Protein AF-A0A9P0YJF2-F1 (afdb_monomer_lite)

Secondary structure (DSSP, 8-state):
-HHHHHHHHHHHHHHHHHHTT-SHHHHHHHHHHHHHHHHHHHTTSHHHHHHHHHHHHHHHHHTTPPPPPTTSBP--TTS-GGG--S-BHHHHHSPP-TTS---------SSS---

Foldseek 3Di:
DVLVVVVVVVLVVVLVVLVVPDDVSVVVSVVSVVVSVVLVLCCLDPVNVVVSVVVVVVVCVVVVNDDDDQQAQDADPPDDPVPGDRHGNVRVPRRHNPPDDDDDPDPPPPPPDDD

Organism: Cuscuta europaea (NCBI:txid41803)

Structure (mmCIF, N/CA/C/O backbone):
data_AF-A0A9P0YJF2-F1
#
_entry.id   AF-A0A9P0YJF2-F1
#
loop_
_atom_site.group_PDB
_atom_site.id
_atom_site.type_symbol
_atom_site.label_atom_id
_atom_site.label_alt_id
_atom_site.label_comp_id
_atom_site.label_asym_id
_atom_site.label_entity_id
_atom_site.label_seq_id
_atom_site.pdbx_PDB_ins_code
_atom_site.Cartn_x
_atom_site.Cartn_y
_atom_site.Cartn_z
_atom_site.occupancy
_atom_site.B_iso_or_equiv
_atom_site.auth_seq_id
_atom_site.auth_comp_id
_atom_site.auth_asym_id
_atom_site.auth_atom_id
_atom_site.pdbx_PDB_model_num
ATOM 1 N N . MET A 1 1 ? -3.415 0.704 -8.560 1.00 56.28 1 MET A N 1
ATOM 2 C CA . MET A 1 1 ? -4.397 1.620 -7.929 1.00 56.28 1 MET A CA 1
ATOM 3 C C . MET A 1 1 ? -5.689 0.920 -7.515 1.00 56.28 1 MET A C 1
ATOM 5 O O . MET A 1 1 ? -6.153 1.205 -6.423 1.00 56.28 1 MET A O 1
ATOM 9 N N . LEU A 1 2 ? -6.232 -0.021 -8.303 1.00 70.44 2 LEU A N 1
ATOM 10 C CA . LEU A 1 2 ? -7.472 -0.742 -7.964 1.00 70.44 2 LEU A CA 1
ATOM 11 C C . LEU A 1 2 ? -7.412 -1.496 -6.618 1.00 70.44 2 LEU A C 1
ATOM 13 O O . LEU A 1 2 ? -8.317 -1.353 -5.809 1.00 70.44 2 LEU A O 1
ATOM 17 N N . HIS A 1 3 ? -6.321 -2.215 -6.329 1.00 65.69 3 HIS A N 1
ATOM 18 C CA . HIS A 1 3 ? -6.159 -2.949 -5.060 1.00 65.69 3 HIS A CA 1
ATOM 19 C C . HIS A 1 3 ? -6.174 -2.047 -3.822 1.00 65.69 3 HIS A C 1
ATOM 21 O O . HIS A 1 3 ? -6.838 -2.352 -2.838 1.00 65.69 3 HIS A O 1
ATOM 27 N N . LEU A 1 4 ? -5.515 -0.887 -3.890 1.00 71.94 4 LEU A N 1
ATOM 28 C CA . LEU A 1 4 ? -5.560 0.092 -2.805 1.00 71.94 4 LEU A CA 1
ATOM 29 C C . LEU A 1 4 ? -6.994 0.598 -2.584 1.00 71.94 4 LEU A C 1
ATOM 31 O O . LEU A 1 4 ? -7.424 0.734 -1.445 1.00 71.94 4 LEU A O 1
ATOM 35 N N . MET A 1 5 ? -7.744 0.837 -3.665 1.00 77.94 5 MET A N 1
ATOM 36 C CA . MET A 1 5 ? -9.146 1.253 -3.578 1.00 77.94 5 MET A CA 1
ATOM 37 C C . MET A 1 5 ? -10.037 0.158 -2.989 1.00 77.94 5 MET A C 1
ATOM 39 O O . MET A 1 5 ? -10.892 0.482 -2.176 1.00 77.94 5 MET A O 1
ATOM 43 N N . ILE A 1 6 ? -9.814 -1.116 -3.331 1.00 77.94 6 ILE A N 1
ATOM 44 C CA . ILE A 1 6 ? -10.534 -2.253 -2.733 1.00 77.94 6 ILE A CA 1
ATOM 45 C C . ILE A 1 6 ? -10.265 -2.323 -1.225 1.00 77.94 6 ILE A C 1
ATOM 47 O O . ILE A 1 6 ? -11.208 -2.413 -0.441 1.00 77.94 6 ILE A O 1
ATOM 51 N N . ASN A 1 7 ? -9.003 -2.197 -0.807 1.00 73.94 7 ASN A N 1
ATOM 52 C CA . ASN A 1 7 ? -8.631 -2.247 0.609 1.00 73.94 7 ASN A CA 1
ATOM 53 C C . ASN A 1 7 ? -9.206 -1.061 1.395 1.00 73.94 7 ASN A C 1
ATOM 55 O O . ASN A 1 7 ? -9.724 -1.235 2.498 1.00 73.94 7 ASN A O 1
ATOM 59 N N . VAL A 1 8 ? -9.175 0.144 0.819 1.00 78.62 8 VAL A N 1
ATOM 60 C CA . VAL A 1 8 ? -9.821 1.326 1.410 1.00 78.62 8 VAL A CA 1
ATOM 61 C C . VAL A 1 8 ? -11.338 1.135 1.490 1.00 78.62 8 VAL A C 1
ATOM 63 O O . VAL A 1 8 ? -11.925 1.445 2.524 1.00 78.62 8 VAL A O 1
ATOM 66 N N . LEU A 1 9 ? -11.965 0.587 0.445 1.00 81.31 9 LEU A N 1
ATOM 67 C CA . LEU A 1 9 ? -13.411 0.380 0.393 1.00 81.31 9 LEU A CA 1
ATOM 68 C C . LEU A 1 9 ? -13.878 -0.628 1.451 1.00 81.31 9 LEU A C 1
ATOM 70 O O . LEU A 1 9 ? -14.847 -0.354 2.161 1.00 81.31 9 LEU A O 1
ATOM 74 N N . ALA A 1 10 ? -13.156 -1.740 1.611 1.00 84.06 10 ALA A N 1
ATOM 75 C CA . ALA A 1 10 ? -13.413 -2.732 2.656 1.00 84.06 10 ALA A CA 1
ATOM 76 C C . ALA A 1 10 ? -13.370 -2.091 4.052 1.00 84.06 10 ALA A C 1
ATOM 78 O O . ALA A 1 10 ? -14.305 -2.219 4.837 1.00 84.06 10 ALA A O 1
ATOM 79 N N . ILE A 1 11 ? -12.339 -1.286 4.317 1.00 79.19 11 ILE A N 1
ATOM 80 C CA . ILE A 1 11 ? -12.199 -0.572 5.585 1.00 79.19 11 ILE A CA 1
ATOM 81 C C . ILE A 1 11 ? -13.351 0.426 5.822 1.00 79.19 11 ILE A C 1
ATOM 83 O O . ILE A 1 11 ? -13.872 0.534 6.935 1.00 79.19 11 ILE A O 1
ATOM 87 N N . THR A 1 12 ? -13.762 1.173 4.793 1.00 82.06 12 THR A N 1
ATOM 88 C CA . THR A 1 12 ? -14.885 2.117 4.913 1.00 82.06 12 THR A CA 1
ATOM 89 C C . THR A 1 12 ? -16.229 1.421 5.104 1.00 82.06 12 THR A C 1
ATOM 91 O O . THR A 1 12 ? -17.097 1.964 5.788 1.00 82.06 12 THR A O 1
ATOM 94 N N . HIS A 1 13 ? -16.402 0.224 4.538 1.00 85.00 13 HIS A N 1
ATOM 95 C CA . HIS A 1 13 ? -17.604 -0.581 4.722 1.00 85.00 13 HIS A CA 1
ATOM 96 C C . HIS A 1 13 ? -17.757 -1.021 6.182 1.00 85.00 13 HIS A C 1
ATOM 98 O O . HIS A 1 13 ? -18.813 -0.795 6.778 1.00 85.00 13 HIS A O 1
ATOM 104 N N . ASP A 1 14 ? -16.682 -1.542 6.779 1.00 82.50 14 ASP A N 1
ATOM 105 C CA . ASP A 1 14 ? -16.653 -1.939 8.191 1.00 82.50 14 ASP A CA 1
ATOM 106 C C . ASP A 1 14 ? -16.972 -0.750 9.110 1.00 82.50 14 ASP A C 1
ATOM 108 O O . ASP A 1 14 ? -17.779 -0.849 10.036 1.00 82.50 14 ASP A O 1
ATOM 112 N N . LEU A 1 15 ? -16.388 0.417 8.814 1.00 72.62 15 LEU A N 1
ATOM 113 C CA . LEU A 1 15 ? -16.651 1.648 9.558 1.00 72.62 15 LEU A CA 1
ATOM 114 C C . LEU A 1 15 ? -18.121 2.083 9.450 1.00 72.62 15 LEU A C 1
ATOM 116 O O . LEU A 1 15 ? -18.720 2.498 10.443 1.00 72.62 15 LEU A O 1
ATOM 120 N N . SER A 1 16 ? -18.706 1.988 8.253 1.00 79.62 16 SER A N 1
ATOM 121 C CA . SER A 1 16 ? -20.091 2.386 7.994 1.00 79.62 16 SER A CA 1
ATOM 122 C C . SER A 1 16 ? -21.096 1.501 8.728 1.00 79.62 16 SER A C 1
ATOM 124 O O . SER A 1 16 ? -22.031 2.032 9.327 1.00 79.62 16 SER A O 1
ATOM 126 N N . GLN A 1 17 ? -20.884 0.180 8.747 1.00 79.75 17 GLN A N 1
ATOM 127 C CA . GLN A 1 17 ? -21.739 -0.737 9.507 1.00 79.75 17 GLN A CA 1
ATOM 128 C C . GLN A 1 17 ? -21.741 -0.412 11.001 1.00 79.75 17 GLN A C 1
ATOM 130 O O . GLN A 1 17 ? -22.788 -0.457 11.647 1.00 79.75 17 GLN A O 1
ATOM 135 N N . ILE A 1 18 ? -20.574 -0.074 11.550 1.00 73.38 18 ILE A N 1
ATOM 136 C CA . ILE A 1 18 ? -20.430 0.153 12.988 1.00 73.38 18 ILE A CA 1
ATOM 137 C C . ILE A 1 18 ? -21.044 1.502 13.380 1.00 73.38 18 ILE A C 1
ATOM 139 O O . ILE A 1 18 ? -21.752 1.590 14.376 1.00 73.38 18 ILE A O 1
ATOM 143 N N . LEU A 1 19 ? -20.901 2.532 12.544 1.00 68.12 19 LEU A N 1
ATOM 144 C CA . LEU A 1 19 ? -21.522 3.842 12.771 1.00 68.12 19 LEU A CA 1
ATOM 145 C C . LEU A 1 19 ? -23.062 3.827 12.770 1.00 68.12 19 LEU A C 1
ATOM 147 O O . LEU A 1 19 ? -23.677 4.728 13.342 1.00 68.12 19 LEU A O 1
ATOM 151 N N . GLN A 1 20 ? -23.700 2.836 12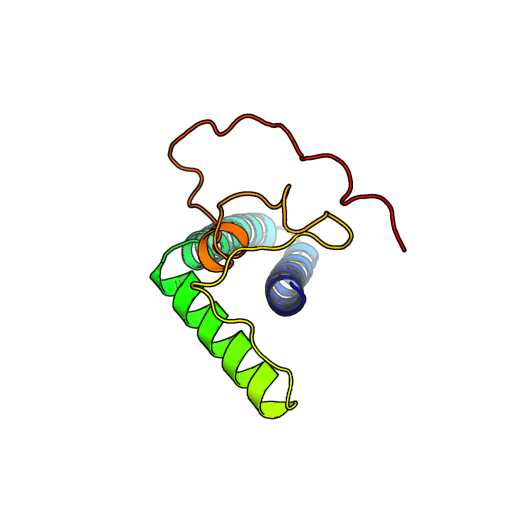.145 1.00 77.38 20 GLN A N 1
ATOM 152 C CA . GLN A 1 20 ? -25.161 2.779 12.038 1.00 77.38 20 GLN A CA 1
ATOM 153 C C . GLN A 1 20 ? -25.886 2.335 13.329 1.00 77.38 20 GLN A C 1
ATOM 155 O O . GLN A 1 20 ? -27.101 2.512 13.399 1.00 77.38 20 GLN A O 1
ATOM 160 N N . ARG A 1 21 ? -25.205 1.799 14.360 1.00 74.62 21 ARG A N 1
ATOM 161 C CA . ARG A 1 21 ? -25.862 1.116 15.506 1.00 74.62 21 ARG A CA 1
ATOM 162 C C . ARG A 1 21 ? -26.131 1.948 16.798 1.00 74.62 21 ARG A C 1
ATOM 164 O O . ARG A 1 21 ? -26.864 1.470 17.654 1.00 74.62 21 ARG A O 1
ATOM 171 N N . ARG A 1 22 ? -25.719 3.226 16.858 1.00 61.84 22 ARG A N 1
ATOM 172 C CA . ARG A 1 22 ? -25.951 4.276 17.901 1.00 61.84 22 ARG A CA 1
ATOM 173 C C . ARG A 1 22 ? -25.479 4.023 19.362 1.00 61.84 22 ARG A C 1
ATOM 175 O O . ARG A 1 22 ? -25.727 3.020 20.012 1.00 61.84 22 ARG A O 1
ATOM 182 N N . GLU A 1 23 ? -24.856 5.091 19.882 1.00 55.94 23 GLU A N 1
ATOM 183 C CA . GLU A 1 23 ? -24.324 5.400 21.230 1.00 55.94 23 GLU A CA 1
ATOM 184 C C . GLU A 1 23 ? -23.104 4.616 21.744 1.00 55.94 23 GLU A C 1
ATOM 186 O O . GLU A 1 23 ? -22.057 5.241 21.942 1.00 55.94 23 GLU A O 1
ATOM 191 N N . GLN A 1 24 ? -23.133 3.285 21.872 1.00 55.22 24 GLN A N 1
ATOM 192 C CA . GLN A 1 24 ? -21.887 2.520 22.123 1.00 55.22 24 GLN A CA 1
ATOM 193 C C . GLN A 1 24 ? -20.925 2.582 20.922 1.00 55.22 24 GLN A C 1
ATOM 195 O O . GLN A 1 24 ? -19.708 2.412 21.055 1.00 55.22 24 GLN A O 1
ATOM 200 N N . ASP A 1 25 ? -21.462 2.938 19.758 1.00 59.56 25 ASP A N 1
ATOM 201 C CA . ASP A 1 25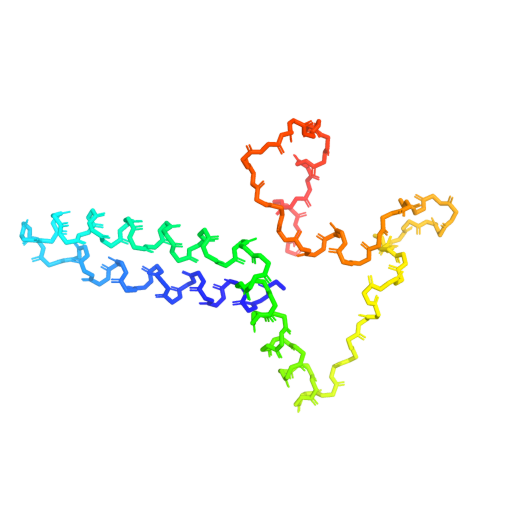 ? -20.738 3.021 18.502 1.00 59.56 25 ASP A CA 1
ATOM 202 C C . ASP A 1 25 ? -19.949 4.296 18.287 1.00 59.56 25 ASP A C 1
ATOM 204 O O . ASP A 1 25 ? -19.098 4.301 17.413 1.00 59.56 25 ASP A O 1
ATOM 208 N N . LEU A 1 26 ? -20.145 5.367 19.062 1.00 68.31 26 LEU A N 1
ATOM 209 C CA . LEU A 1 26 ? -19.296 6.551 18.892 1.00 68.31 26 LEU A CA 1
ATOM 210 C C . LEU A 1 26 ? -17.872 6.268 19.388 1.00 68.31 26 LEU A C 1
ATOM 212 O O . LEU A 1 26 ? -16.896 6.543 18.691 1.00 68.31 26 LEU A O 1
ATOM 216 N N . VAL A 1 27 ? -17.746 5.639 20.560 1.00 70.75 27 VAL A N 1
ATOM 217 C CA . VAL A 1 27 ? -16.447 5.202 21.091 1.00 70.75 27 VAL A CA 1
ATOM 218 C C . VAL A 1 27 ? -15.860 4.090 20.220 1.00 70.75 27 VAL A C 1
ATOM 220 O O . VAL A 1 27 ? -14.661 4.115 19.933 1.00 70.75 27 VAL A O 1
ATOM 223 N N . ASN A 1 28 ? -16.677 3.145 19.742 1.00 74.44 28 ASN A N 1
ATOM 224 C CA . ASN A 1 28 ? -16.200 2.101 18.832 1.00 74.44 28 ASN A CA 1
ATOM 225 C C . ASN A 1 28 ? -15.802 2.666 17.463 1.00 74.44 28 ASN A C 1
ATOM 227 O O . ASN A 1 28 ? -14.768 2.274 16.935 1.00 74.44 28 ASN A O 1
ATOM 231 N N . ALA A 1 29 ? -16.526 3.644 16.925 1.00 71.81 29 ALA A N 1
ATOM 232 C CA . ALA A 1 29 ? -16.181 4.332 15.687 1.00 71.81 29 ALA A CA 1
ATOM 233 C C . ALA A 1 29 ? -14.897 5.144 15.826 1.00 71.81 29 ALA A C 1
ATOM 235 O O . ALA A 1 29 ? -14.054 5.074 14.942 1.00 71.81 29 ALA A O 1
ATOM 236 N N . LEU A 1 30 ? -14.680 5.854 16.936 1.00 83.06 30 LEU A N 1
ATOM 237 C CA . LEU A 1 30 ? -13.408 6.545 17.183 1.00 83.06 30 LEU A CA 1
ATOM 238 C C . LEU A 1 30 ? -12.236 5.557 17.304 1.00 83.06 30 LEU A C 1
ATOM 240 O O . LEU A 1 30 ? -11.162 5.794 16.738 1.00 83.06 30 LEU A O 1
ATOM 244 N N . LYS A 1 31 ? -12.445 4.417 17.976 1.00 82.38 31 LYS A N 1
ATOM 245 C CA . LYS A 1 31 ? -11.466 3.318 18.009 1.00 82.38 31 LYS A CA 1
ATOM 246 C C . LYS A 1 31 ? -11.194 2.782 16.605 1.00 82.38 31 LYS A C 1
ATOM 248 O O . LYS A 1 31 ? -10.036 2.609 16.243 1.00 82.38 31 LYS A O 1
ATOM 253 N N . LEU A 1 32 ? -12.224 2.591 15.789 1.00 78.81 32 LEU A N 1
ATOM 254 C CA . LEU A 1 32 ? -12.081 2.131 14.410 1.00 78.81 32 LEU A CA 1
ATOM 255 C C . LEU A 1 32 ? -11.371 3.148 13.542 1.00 78.81 32 LEU A C 1
ATOM 257 O O . LEU A 1 32 ? -10.426 2.773 12.876 1.00 78.81 32 LEU A O 1
ATOM 261 N N . VAL A 1 33 ? -11.732 4.427 13.586 1.00 82.81 33 VAL A N 1
ATOM 262 C CA . VAL A 1 33 ? -11.016 5.489 12.867 1.00 82.81 33 VAL A CA 1
ATOM 263 C C . VAL A 1 33 ? -9.533 5.471 13.239 1.00 82.81 33 VAL A C 1
ATOM 265 O O . VAL A 1 33 ? -8.677 5.595 12.363 1.00 82.81 33 VAL A O 1
ATOM 268 N N . THR A 1 34 ? -9.214 5.234 14.513 1.00 86.38 34 THR A N 1
ATOM 269 C CA . THR A 1 34 ? -7.829 5.080 14.974 1.00 86.38 34 THR A CA 1
ATOM 270 C C . THR A 1 34 ? -7.169 3.829 14.386 1.00 86.38 34 THR A C 1
ATOM 272 O O . THR A 1 34 ? -6.069 3.927 13.843 1.00 86.38 34 THR A O 1
ATOM 275 N N . ILE A 1 35 ? -7.845 2.677 14.409 1.00 85.12 35 ILE A N 1
ATOM 276 C CA . ILE A 1 35 ? -7.368 1.416 13.813 1.00 85.12 35 ILE A CA 1
ATOM 277 C C . ILE A 1 35 ? -7.173 1.559 12.299 1.00 85.12 35 ILE A C 1
ATOM 279 O O . ILE A 1 35 ? -6.161 1.131 11.757 1.00 85.12 35 ILE A O 1
ATOM 283 N N . VAL A 1 36 ? -8.110 2.191 11.600 1.00 82.75 36 VAL A N 1
ATOM 284 C CA . VAL A 1 36 ? -8.064 2.457 10.162 1.00 82.75 36 VAL A CA 1
ATOM 285 C C . VAL A 1 36 ? -6.897 3.369 9.832 1.00 82.75 36 VAL A C 1
ATOM 287 O O . VAL A 1 36 ? -6.120 3.067 8.929 1.00 82.75 36 VAL A O 1
ATOM 290 N N . LYS A 1 37 ? -6.713 4.445 10.599 1.00 84.12 37 LYS A N 1
ATOM 291 C CA . LYS A 1 37 ? -5.561 5.336 10.464 1.00 84.12 37 LYS A CA 1
ATOM 292 C C . LYS A 1 37 ? -4.247 4.580 10.671 1.00 84.12 37 LYS A C 1
ATOM 294 O O . LYS A 1 37 ? -3.320 4.776 9.890 1.00 84.12 37 LYS A O 1
ATOM 299 N N . GLN A 1 38 ? -4.175 3.699 11.669 1.00 86.06 38 GLN A N 1
ATOM 300 C CA . GLN A 1 38 ? -3.004 2.854 11.920 1.00 86.06 38 GLN A CA 1
ATOM 301 C C . GLN A 1 38 ? -2.758 1.855 10.786 1.00 86.06 38 GLN A C 1
ATOM 303 O O . GLN A 1 38 ? -1.626 1.732 10.336 1.00 86.06 38 GLN A O 1
ATOM 308 N N . ARG A 1 39 ? -3.797 1.192 10.267 1.00 82.81 39 ARG A N 1
ATOM 309 C CA . ARG A 1 39 ? -3.686 0.265 9.128 1.00 82.81 39 ARG A CA 1
ATOM 310 C C . ARG A 1 39 ? -3.234 0.981 7.858 1.00 82.81 39 ARG A C 1
ATOM 312 O O . ARG A 1 39 ? -2.350 0.493 7.164 1.00 82.81 39 ARG A O 1
ATOM 319 N N . LEU A 1 40 ? -3.791 2.157 7.574 1.00 82.19 40 LEU A N 1
ATOM 320 C CA . LEU A 1 40 ? -3.373 2.992 6.446 1.00 82.19 40 LEU A CA 1
ATOM 321 C C . LEU A 1 40 ? -1.940 3.505 6.610 1.00 82.19 40 LEU A C 1
ATOM 323 O O . LEU A 1 40 ? -1.230 3.613 5.618 1.00 82.19 40 LEU A O 1
ATOM 327 N N . ALA A 1 41 ? -1.504 3.811 7.833 1.00 83.19 41 ALA A N 1
ATOM 328 C CA . ALA A 1 41 ? -0.110 4.150 8.108 1.00 83.19 41 ALA A CA 1
ATOM 329 C C . ALA A 1 41 ? 0.810 2.932 7.934 1.00 83.19 41 ALA A C 1
ATOM 331 O O . ALA A 1 41 ? 1.838 3.038 7.280 1.00 83.19 41 ALA A O 1
ATOM 332 N N . ALA A 1 42 ? 0.410 1.755 8.422 1.00 84.44 42 ALA A N 1
ATOM 333 C CA . ALA A 1 42 ? 1.163 0.516 8.249 1.00 84.44 42 ALA A CA 1
ATOM 334 C C . ALA A 1 42 ? 1.346 0.163 6.765 1.00 84.44 42 ALA A C 1
ATOM 336 O O . ALA A 1 42 ? 2.443 -0.205 6.364 1.00 84.44 42 ALA A O 1
ATOM 337 N N . MET A 1 43 ? 0.321 0.365 5.929 1.00 79.88 43 MET A N 1
ATOM 338 C CA . MET A 1 43 ? 0.418 0.187 4.472 1.00 79.88 43 MET A CA 1
ATOM 339 C C . MET A 1 43 ? 1.400 1.154 3.787 1.00 79.88 43 MET A C 1
ATOM 341 O O . MET A 1 43 ? 1.830 0.878 2.670 1.00 79.88 43 MET A O 1
ATOM 345 N N . LYS A 1 44 ? 1.741 2.284 4.420 1.00 79.38 44 LYS A N 1
ATOM 346 C CA . LYS A 1 44 ? 2.742 3.237 3.910 1.00 79.38 44 LYS A CA 1
ATOM 347 C C . LYS A 1 44 ? 4.173 2.880 4.316 1.00 79.38 44 LYS A C 1
ATOM 349 O O . LYS A 1 44 ? 5.097 3.338 3.654 1.00 79.38 44 LYS A O 1
ATOM 354 N N . THR A 1 45 ? 4.350 2.039 5.338 1.00 84.19 45 THR A N 1
ATOM 355 C CA . THR A 1 45 ? 5.676 1.537 5.729 1.00 84.19 45 THR A CA 1
ATOM 356 C C . THR A 1 45 ? 6.267 0.645 4.642 1.00 84.19 45 THR A C 1
ATOM 358 O O . THR A 1 45 ? 5.535 0.024 3.873 1.00 84.19 45 THR A O 1
ATOM 361 N N . ASP A 1 46 ? 7.592 0.497 4.632 1.00 80.81 46 ASP A N 1
ATOM 362 C CA . ASP A 1 46 ? 8.291 -0.381 3.686 1.00 80.81 46 ASP A CA 1
ATOM 363 C C . ASP A 1 46 ? 7.770 -1.825 3.710 1.00 80.81 46 ASP A C 1
ATOM 365 O O . ASP A 1 46 ? 7.608 -2.445 2.659 1.00 80.81 46 ASP A O 1
ATOM 369 N N . ILE A 1 47 ? 7.452 -2.333 4.904 1.00 84.38 47 ILE A N 1
ATOM 370 C CA . ILE A 1 47 ? 6.931 -3.690 5.108 1.00 84.38 47 ILE A CA 1
ATOM 371 C C . ILE A 1 47 ? 5.511 -3.808 4.542 1.00 84.38 47 ILE A C 1
ATOM 373 O O . ILE A 1 47 ? 5.216 -4.737 3.790 1.00 84.38 47 ILE A O 1
ATOM 377 N N . GLY A 1 48 ? 4.627 -2.861 4.876 1.00 83.62 48 GLY A N 1
ATOM 378 C CA . GLY A 1 48 ? 3.245 -2.873 4.391 1.00 83.62 48 GLY A CA 1
ATOM 379 C C . GLY A 1 48 ? 3.139 -2.637 2.886 1.00 83.62 48 GLY A C 1
ATOM 380 O O . GLY A 1 48 ? 2.309 -3.259 2.223 1.00 83.62 48 GLY A O 1
ATOM 381 N N . TRP A 1 49 ? 4.014 -1.797 2.332 1.00 83.50 49 TRP A N 1
ATOM 382 C CA . TRP A 1 49 ? 4.132 -1.603 0.893 1.00 83.50 49 TRP A CA 1
ATOM 383 C C . TRP A 1 49 ? 4.618 -2.873 0.189 1.00 83.50 49 TRP A C 1
ATOM 385 O O . TRP A 1 49 ? 4.042 -3.233 -0.834 1.00 83.50 49 TRP A O 1
ATOM 395 N N . GLY A 1 50 ? 5.625 -3.564 0.737 1.00 85.25 50 GLY A N 1
ATOM 396 C CA . GLY A 1 50 ? 6.125 -4.824 0.179 1.00 85.25 50 GLY A CA 1
ATOM 397 C C . GLY A 1 50 ? 5.028 -5.885 0.095 1.00 85.25 50 GLY A C 1
ATOM 398 O O . GLY A 1 50 ? 4.774 -6.418 -0.980 1.00 85.25 50 GLY A O 1
ATOM 399 N N . ALA A 1 51 ? 4.288 -6.091 1.189 1.00 86.69 51 ALA A N 1
ATOM 400 C CA . ALA A 1 51 ? 3.170 -7.034 1.223 1.00 86.69 51 ALA A CA 1
ATOM 401 C C . ALA A 1 51 ? 2.066 -6.689 0.202 1.00 86.69 51 ALA A C 1
ATOM 403 O O . ALA A 1 51 ? 1.565 -7.568 -0.498 1.00 86.69 51 ALA A O 1
ATOM 404 N N . LEU A 1 52 ? 1.709 -5.404 0.080 1.00 83.69 52 LEU A N 1
ATOM 405 C CA . LEU A 1 52 ? 0.739 -4.945 -0.919 1.00 83.69 52 LEU A CA 1
ATOM 406 C C . LEU A 1 52 ? 1.262 -5.143 -2.348 1.00 83.69 52 LEU A C 1
ATOM 408 O O . LEU A 1 52 ? 0.502 -5.505 -3.246 1.00 83.69 52 LEU A O 1
ATOM 412 N N . PHE A 1 53 ? 2.545 -4.870 -2.580 1.00 85.12 53 PHE A N 1
ATOM 413 C CA . PHE A 1 53 ? 3.163 -5.032 -3.887 1.00 85.12 53 PHE A CA 1
ATOM 414 C C . PHE A 1 53 ? 3.178 -6.503 -4.312 1.00 85.12 53 PHE A C 1
ATOM 416 O O . PHE A 1 53 ? 2.777 -6.799 -5.437 1.00 85.12 53 PHE A O 1
ATOM 423 N N . ASP A 1 54 ? 3.527 -7.417 -3.409 1.00 88.69 54 ASP A N 1
ATOM 424 C CA . ASP A 1 54 ? 3.509 -8.861 -3.662 1.00 88.69 54 ASP A CA 1
ATOM 425 C C . ASP A 1 54 ? 2.101 -9.373 -3.997 1.00 88.69 54 ASP A C 1
ATOM 427 O O . ASP A 1 54 ? 1.930 -10.173 -4.923 1.00 88.69 54 ASP A O 1
ATOM 431 N N . GLU A 1 55 ? 1.069 -8.878 -3.306 1.00 86.81 55 GLU A N 1
ATOM 432 C CA . GLU A 1 55 ? -0.329 -9.203 -3.614 1.00 86.81 55 GLU A CA 1
ATOM 433 C C . GLU A 1 55 ? -0.716 -8.734 -5.027 1.00 86.81 55 GLU A C 1
ATOM 435 O O . GLU A 1 55 ? -1.306 -9.491 -5.804 1.00 86.81 55 GLU A O 1
ATOM 440 N N . VAL A 1 56 ? -0.328 -7.508 -5.397 1.00 83.31 56 VAL A N 1
ATOM 441 C CA . VAL A 1 56 ? -0.571 -6.949 -6.736 1.00 83.31 56 VAL A CA 1
ATOM 442 C C . VAL A 1 56 ? 0.179 -7.738 -7.810 1.00 83.31 56 VAL A C 1
ATOM 444 O O . VAL A 1 56 ? -0.403 -8.041 -8.849 1.00 83.31 56 VAL A O 1
ATOM 447 N N . VAL A 1 57 ? 1.443 -8.100 -7.578 1.00 86.31 57 VAL A N 1
ATOM 448 C CA . VAL A 1 57 ? 2.233 -8.925 -8.508 1.00 86.31 57 VAL A CA 1
ATOM 449 C C . VAL A 1 57 ? 1.587 -10.296 -8.679 1.00 86.31 57 VAL A C 1
ATOM 451 O O . VAL A 1 57 ? 1.418 -10.759 -9.805 1.00 86.31 57 VAL A O 1
ATOM 454 N N . THR A 1 58 ? 1.155 -10.920 -7.583 1.00 87.25 58 THR A N 1
ATOM 455 C CA . THR A 1 58 ? 0.458 -12.213 -7.603 1.00 87.25 58 THR A CA 1
ATOM 456 C C . THR A 1 58 ? -0.837 -12.134 -8.408 1.00 87.25 58 THR A C 1
ATOM 458 O O . THR A 1 58 ? -1.105 -13.001 -9.244 1.00 87.25 58 THR A O 1
ATOM 461 N N . PHE A 1 59 ? -1.625 -11.076 -8.207 1.00 83.94 59 PHE A N 1
ATOM 462 C CA . PHE A 1 59 ? -2.831 -10.821 -8.988 1.00 83.94 59 PHE A CA 1
ATOM 463 C C . PHE A 1 59 ? -2.511 -10.641 -10.477 1.00 83.94 59 PHE A C 1
ATOM 465 O O . PHE A 1 59 ? -3.113 -11.309 -11.315 1.00 83.94 59 PHE A O 1
ATOM 472 N N . CYS A 1 60 ? -1.543 -9.789 -10.818 1.00 87.12 60 CYS A N 1
ATOM 473 C CA . CYS A 1 60 ? -1.141 -9.557 -12.204 1.00 87.12 60 CYS A CA 1
ATOM 474 C C . CYS A 1 60 ? -0.684 -10.854 -12.883 1.00 87.12 60 CYS A C 1
ATOM 476 O O . CYS A 1 60 ? -1.166 -11.173 -13.967 1.00 87.12 60 CYS A O 1
ATOM 478 N N . ASN A 1 61 ? 0.146 -11.651 -12.209 1.00 84.94 61 ASN A N 1
ATOM 479 C CA . ASN A 1 61 ? 0.607 -12.945 -12.710 1.00 84.94 61 ASN A CA 1
ATOM 480 C C . ASN A 1 61 ? -0.558 -13.908 -12.970 1.00 84.94 61 ASN A C 1
ATOM 482 O O . ASN A 1 61 ? -0.588 -14.565 -14.010 1.00 84.94 61 ASN A O 1
ATOM 486 N N . LYS A 1 62 ? -1.546 -13.958 -12.065 1.00 90.56 62 LYS A N 1
ATOM 487 C CA . LYS A 1 62 ? -2.749 -14.794 -12.216 1.00 90.56 62 LYS A CA 1
ATOM 488 C C . LYS A 1 62 ? -3.555 -14.451 -13.472 1.00 90.56 62 LYS A C 1
ATOM 490 O O . LYS A 1 62 ? -4.176 -15.336 -14.051 1.00 90.56 62 LYS A O 1
ATOM 495 N N . PHE A 1 63 ? -3.561 -13.184 -13.874 1.00 90.19 63 PHE A N 1
ATOM 496 C CA . PHE A 1 63 ? -4.306 -12.699 -15.037 1.00 90.19 63 PHE A CA 1
ATOM 497 C C . PHE A 1 63 ? -3.412 -12.400 -16.250 1.00 90.19 63 PHE A C 1
ATOM 499 O O . PHE A 1 63 ? -3.880 -11.773 -17.197 1.00 90.19 63 PHE A O 1
ATOM 506 N N . HIS A 1 64 ? -2.149 -12.848 -16.237 1.00 88.31 64 HIS A N 1
ATOM 507 C CA . HIS A 1 64 ? -1.161 -12.601 -17.297 1.00 88.31 64 HIS A CA 1
ATOM 508 C C . HIS A 1 64 ? -1.004 -11.114 -17.662 1.00 88.31 64 HIS A C 1
ATOM 510 O O . HIS A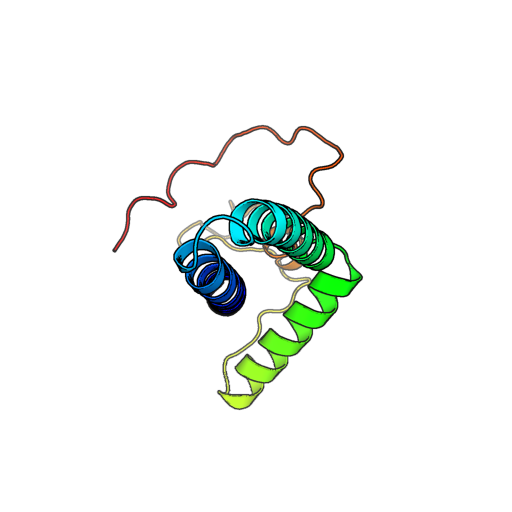 1 64 ? -0.835 -10.752 -18.825 1.00 88.31 64 HIS A O 1
ATOM 516 N N . ILE A 1 65 ? -1.087 -10.244 -16.657 1.00 88.06 65 ILE A N 1
ATOM 517 C CA . ILE A 1 65 ? -0.848 -8.809 -16.791 1.00 88.06 65 ILE A CA 1
ATOM 518 C C . ILE A 1 65 ? 0.640 -8.558 -16.552 1.00 88.06 65 ILE A C 1
ATOM 520 O O . ILE A 1 65 ? 1.159 -8.870 -15.480 1.00 88.06 65 ILE A O 1
ATOM 524 N N . ASP A 1 66 ? 1.313 -7.950 -17.527 1.00 85.75 66 ASP A N 1
ATOM 525 C CA . ASP A 1 66 ? 2.730 -7.616 -17.409 1.00 85.75 66 ASP A CA 1
ATOM 526 C C . ASP A 1 66 ? 2.977 -6.596 -16.291 1.00 85.75 66 ASP A C 1
ATOM 528 O O . ASP A 1 66 ? 2.413 -5.495 -16.272 1.00 85.75 66 ASP A O 1
ATOM 532 N N . VAL A 1 67 ? 3.873 -6.946 -15.367 1.00 85.12 67 VAL A N 1
ATOM 533 C CA . VAL A 1 67 ? 4.334 -6.039 -14.314 1.00 85.12 67 VAL A CA 1
ATOM 534 C C . VAL A 1 67 ? 5.558 -5.269 -14.823 1.00 85.12 67 VAL A C 1
ATOM 536 O O . VAL A 1 67 ? 6.574 -5.883 -15.155 1.00 85.12 67 VAL A O 1
ATOM 539 N N . PRO A 1 68 ? 5.515 -3.925 -14.882 1.00 81.50 68 PRO A N 1
ATOM 540 C CA . PRO A 1 68 ? 6.665 -3.139 -15.309 1.00 81.50 68 PRO A CA 1
ATOM 541 C C . PRO A 1 68 ? 7.813 -3.252 -14.298 1.00 81.50 68 PRO A C 1
ATOM 543 O O . PRO A 1 68 ? 7.597 -3.249 -13.086 1.00 81.50 68 PRO A O 1
ATOM 546 N N . SER A 1 69 ? 9.053 -3.286 -14.794 1.00 84.69 69 SER A N 1
ATOM 547 C CA . SER A 1 69 ? 10.244 -3.310 -13.935 1.00 84.69 69 SER A CA 1
ATOM 548 C C . SER A 1 69 ? 10.311 -2.057 -13.056 1.00 84.69 69 SER A C 1
ATOM 550 O O . SER A 1 69 ? 10.163 -0.930 -13.540 1.00 84.69 69 SER A O 1
ATOM 552 N N . MET A 1 70 ? 10.557 -2.249 -11.759 1.00 84.81 70 MET A N 1
ATOM 553 C CA . MET A 1 70 ? 10.570 -1.157 -10.782 1.00 84.81 70 MET A CA 1
ATOM 554 C C . MET A 1 70 ? 11.802 -0.246 -10.875 1.00 84.81 70 MET A C 1
ATOM 556 O O . MET A 1 70 ? 11.731 0.922 -10.477 1.00 84.81 70 MET A O 1
ATOM 560 N N . ASP A 1 71 ? 12.879 -0.738 -11.487 1.00 85.00 71 ASP A N 1
ATOM 561 C CA . ASP A 1 71 ? 14.121 0.005 -11.727 1.00 85.00 71 ASP A CA 1
ATOM 562 C C . ASP A 1 71 ? 14.065 0.854 -13.003 1.00 85.00 71 ASP A C 1
ATOM 564 O O . ASP A 1 71 ? 14.872 1.765 -13.203 1.00 85.00 71 ASP A O 1
ATOM 568 N N . GLN A 1 72 ? 13.092 0.594 -13.881 1.00 83.56 72 GLN A N 1
ATOM 569 C CA . GLN A 1 72 ? 12.918 1.380 -15.096 1.00 83.56 72 GLN A CA 1
ATOM 570 C C . GLN A 1 72 ? 12.405 2.790 -14.790 1.00 83.56 72 GLN A C 1
ATOM 572 O O . GLN A 1 72 ? 11.686 3.038 -13.819 1.00 83.56 72 GLN A O 1
ATOM 577 N N . LYS A 1 73 ? 12.764 3.734 -15.669 1.00 83.94 73 LYS A N 1
ATOM 578 C CA . LYS A 1 73 ? 12.272 5.114 -15.603 1.00 83.94 73 LYS A CA 1
ATOM 579 C C . LYS A 1 73 ? 10.758 5.144 -15.775 1.00 83.94 73 LYS A C 1
ATOM 581 O O . LYS A 1 73 ? 10.226 4.575 -16.728 1.00 83.94 73 LYS A O 1
ATOM 586 N N . TYR A 1 74 ? 10.093 5.888 -14.903 1.00 81.06 74 TYR A N 1
ATOM 587 C CA . TYR A 1 74 ? 8.669 6.142 -15.011 1.00 81.06 74 TYR A CA 1
ATOM 588 C C . TYR A 1 74 ? 8.387 7.093 -16.178 1.00 81.06 74 TYR A C 1
ATOM 590 O O . TYR A 1 74 ? 8.874 8.227 -16.229 1.00 81.06 74 TYR A O 1
ATOM 598 N N . ILE A 1 75 ? 7.565 6.640 -17.125 1.00 76.00 75 ILE A N 1
ATOM 599 C CA . ILE A 1 75 ? 7.160 7.427 -18.291 1.00 76.00 75 ILE A CA 1
ATOM 600 C C . ILE A 1 75 ? 5.675 7.757 -18.155 1.00 76.00 75 ILE A C 1
ATOM 602 O O . ILE A 1 75 ? 4.805 6.908 -18.332 1.00 76.00 75 ILE A O 1
ATOM 606 N N . LYS A 1 76 ? 5.370 9.026 -17.870 1.00 68.62 76 LYS A N 1
ATOM 607 C CA . LYS A 1 76 ? 3.987 9.512 -17.799 1.00 68.62 76 LYS A CA 1
ATOM 608 C C . LYS A 1 76 ? 3.401 9.696 -19.207 1.00 68.62 76 LYS A C 1
ATOM 610 O O . LYS A 1 76 ? 3.569 10.762 -19.802 1.00 68.62 76 LYS A O 1
ATOM 615 N N . GLY A 1 77 ? 2.684 8.689 -19.711 1.00 70.44 77 GLY A N 1
ATOM 616 C CA . GLY A 1 77 ? 1.832 8.772 -20.911 1.00 70.44 77 GLY A CA 1
ATOM 617 C C . GLY A 1 77 ? 2.500 9.407 -22.142 1.00 70.44 77 GLY A C 1
ATOM 618 O O . GLY A 1 77 ? 3.681 9.190 -22.395 1.00 70.44 77 GLY A O 1
ATOM 619 N N . LYS A 1 78 ? 1.749 10.232 -22.897 1.00 57.19 78 LYS A N 1
ATOM 620 C CA . LYS A 1 78 ? 2.163 10.894 -24.162 1.00 57.19 78 LYS A CA 1
ATOM 621 C C . LYS A 1 78 ? 3.356 11.869 -24.045 1.00 57.19 78 LYS A C 1
ATOM 623 O O . LYS A 1 78 ? 3.626 12.624 -24.981 1.00 57.19 78 LYS A O 1
ATOM 628 N N . ARG A 1 79 ? 4.077 11.923 -22.920 1.00 60.09 79 ARG A N 1
ATOM 629 C CA . ARG A 1 79 ? 5.302 12.727 -22.838 1.00 60.09 79 ARG A CA 1
ATOM 630 C C . ARG A 1 79 ? 6.411 12.049 -23.632 1.00 60.09 79 ARG A C 1
ATOM 632 O O . ARG A 1 79 ? 6.686 10.866 -23.474 1.00 60.09 79 ARG A O 1
ATOM 639 N N . SER A 1 80 ? 7.085 12.839 -24.466 1.00 62.66 80 SER A N 1
ATOM 640 C CA . SER A 1 80 ? 8.322 12.412 -25.120 1.00 62.66 80 SER A CA 1
ATOM 641 C C . SER A 1 80 ? 9.292 11.854 -24.076 1.00 62.66 80 SER A C 1
ATOM 643 O O . SER A 1 80 ? 9.543 12.514 -23.067 1.00 62.66 80 SER A O 1
ATOM 645 N N . LYS A 1 81 ? 9.882 10.680 -24.348 1.00 63.22 81 LYS A N 1
ATOM 646 C CA . LYS A 1 81 ? 10.904 10.044 -23.494 1.00 63.22 81 LYS A CA 1
ATOM 647 C C . LYS A 1 81 ? 12.055 10.996 -23.139 1.00 63.22 81 LYS A C 1
ATOM 649 O O . LYS A 1 81 ? 12.617 10.888 -22.058 1.00 63.22 81 LYS A O 1
ATOM 654 N N . ARG A 1 82 ? 12.361 11.974 -24.006 1.00 65.50 82 ARG A N 1
ATOM 655 C CA . ARG A 1 82 ? 13.385 13.012 -23.765 1.00 65.50 82 ARG A CA 1
ATOM 656 C C . ARG A 1 82 ? 13.033 13.984 -22.632 1.00 65.50 82 ARG A C 1
ATOM 658 O O . ARG A 1 82 ? 13.926 14.603 -22.076 1.00 65.50 82 ARG A O 1
ATOM 665 N N . ARG A 1 83 ? 11.745 14.133 -22.310 1.00 64.81 83 ARG A N 1
ATOM 666 C CA . ARG A 1 83 ? 11.219 14.995 -21.235 1.00 64.81 83 ARG A CA 1
ATOM 667 C C . ARG A 1 83 ? 10.622 14.180 -20.081 1.00 64.81 83 ARG A C 1
ATOM 669 O O . ARG A 1 83 ? 9.871 14.724 -19.272 1.00 64.81 83 ARG A O 1
ATOM 676 N N . ALA A 1 84 ? 10.883 12.871 -20.038 1.00 63.00 84 ALA A N 1
ATOM 677 C CA . ALA A 1 84 ? 10.430 12.029 -18.941 1.00 63.00 84 ALA A CA 1
ATOM 678 C C . ALA A 1 84 ? 11.216 12.386 -17.664 1.00 63.00 84 ALA A C 1
ATOM 680 O O . ALA A 1 84 ? 12.434 12.564 -17.748 1.00 63.00 84 ALA A O 1
ATOM 681 N N . PRO A 1 85 ? 10.554 12.502 -16.497 1.00 66.00 85 PRO A N 1
ATOM 682 C CA . PRO A 1 85 ? 11.252 12.709 -15.233 1.00 66.00 85 PRO A CA 1
ATOM 683 C C . PRO A 1 85 ? 12.262 11.579 -14.989 1.00 66.00 85 PRO A C 1
ATOM 685 O O . PRO A 1 85 ? 12.012 10.429 -15.347 1.00 66.00 85 PRO A O 1
ATOM 688 N N . SER A 1 86 ? 13.384 11.879 -14.338 1.00 71.69 86 SER A N 1
ATOM 689 C CA . SER A 1 86 ? 14.415 10.897 -13.964 1.00 71.69 86 SER A CA 1
ATOM 690 C C . SER A 1 86 ? 14.021 10.013 -12.769 1.00 71.69 86 SER A C 1
ATOM 692 O O . SER A 1 86 ? 14.892 9.477 -12.091 1.00 71.69 86 SER A O 1
ATOM 694 N N . ILE A 1 87 ? 12.725 9.859 -12.490 1.00 79.25 87 ILE A N 1
ATOM 695 C CA . ILE A 1 87 ? 12.230 9.034 -11.383 1.00 79.25 87 ILE A CA 1
ATOM 696 C C . ILE A 1 87 ? 11.993 7.605 -11.878 1.00 79.25 87 ILE A C 1
ATOM 698 O O . ILE A 1 87 ? 11.567 7.405 -13.017 1.00 79.25 87 ILE A O 1
ATOM 702 N N . THR A 1 88 ? 12.264 6.604 -11.042 1.00 84.94 88 THR A N 1
ATOM 703 C CA . THR A 1 88 ? 11.953 5.206 -11.375 1.00 84.94 88 THR A CA 1
ATOM 704 C C . THR A 1 88 ? 10.492 4.877 -11.070 1.00 84.94 88 THR A C 1
ATOM 706 O O . THR A 1 88 ? 9.818 5.613 -10.341 1.00 84.94 88 THR A O 1
ATOM 709 N N . ASN A 1 89 ? 9.996 3.763 -11.609 1.00 82.69 89 ASN A N 1
ATOM 710 C CA . ASN A 1 89 ? 8.668 3.237 -11.291 1.00 82.69 89 ASN A CA 1
ATOM 711 C C . ASN A 1 89 ? 8.494 3.030 -9.777 1.00 82.69 89 ASN A C 1
ATOM 713 O O . ASN A 1 89 ? 7.467 3.430 -9.229 1.00 82.69 89 ASN A O 1
ATOM 717 N N . MET A 1 90 ? 9.529 2.534 -9.087 1.00 83.25 90 MET A N 1
ATOM 718 C CA . MET A 1 90 ? 9.532 2.409 -7.625 1.00 83.25 90 MET A CA 1
ATOM 719 C C . MET A 1 90 ? 9.227 3.739 -6.926 1.00 83.25 90 MET A C 1
ATOM 721 O O . MET A 1 90 ? 8.330 3.820 -6.092 1.00 83.25 90 MET A O 1
ATOM 725 N N . HIS A 1 91 ? 9.931 4.809 -7.304 1.00 80.69 91 HIS A N 1
ATOM 726 C CA . HIS A 1 91 ? 9.762 6.130 -6.691 1.00 80.69 91 HIS A CA 1
ATOM 727 C C . HIS A 1 91 ? 8.386 6.745 -6.960 1.00 80.69 91 HIS A C 1
ATOM 729 O O . HIS A 1 91 ? 7.931 7.583 -6.186 1.00 80.69 91 HIS A O 1
ATOM 735 N N . HIS A 1 92 ? 7.743 6.375 -8.069 1.00 81.88 92 HIS A N 1
ATOM 736 C CA . HIS A 1 92 ? 6.416 6.871 -8.407 1.00 81.88 92 HIS A CA 1
ATOM 737 C C . HIS A 1 92 ? 5.298 6.127 -7.663 1.00 81.88 92 HIS A C 1
ATOM 739 O O . HIS A 1 92 ? 4.354 6.765 -7.199 1.00 81.88 92 HIS A O 1
ATOM 745 N N . TYR A 1 93 ? 5.382 4.796 -7.572 1.00 79.06 93 TYR A N 1
ATOM 746 C CA . TYR A 1 93 ? 4.309 3.966 -7.0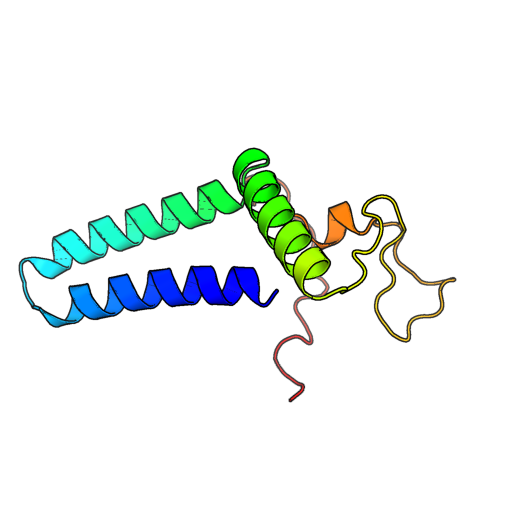16 1.00 79.06 93 TYR A CA 1
ATOM 747 C C . TYR A 1 93 ? 4.415 3.728 -5.510 1.00 79.06 93 TYR A C 1
ATOM 749 O O . TYR A 1 93 ? 3.397 3.440 -4.879 1.00 79.06 93 TYR A O 1
ATOM 757 N N . LYS A 1 94 ? 5.611 3.833 -4.924 1.00 80.88 94 LYS A N 1
ATOM 758 C CA . LYS A 1 94 ? 5.798 3.662 -3.484 1.00 80.88 94 LYS A CA 1
ATOM 759 C C . LYS A 1 94 ? 5.247 4.880 -2.725 1.00 80.88 94 LYS A C 1
ATOM 761 O O . LYS A 1 94 ? 5.713 5.997 -2.963 1.00 80.88 94 LYS A O 1
ATOM 766 N N . PRO A 1 95 ? 4.269 4.705 -1.816 1.00 66.94 95 PRO A N 1
ATOM 767 C CA .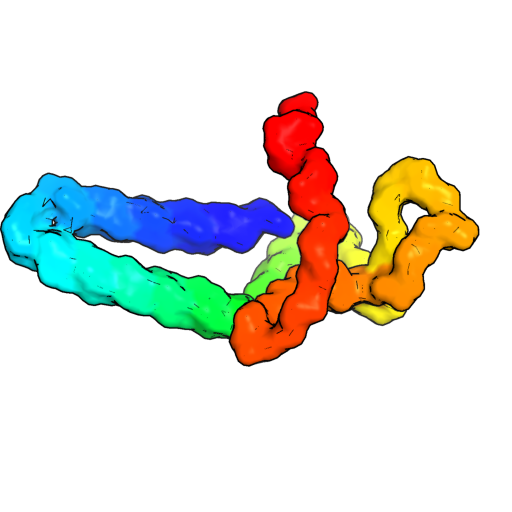 PRO A 1 95 ? 3.822 5.775 -0.936 1.00 66.94 95 PRO A CA 1
ATOM 768 C C . PRO A 1 95 ? 4.994 6.217 -0.056 1.00 66.94 95 PRO A C 1
ATOM 770 O O . PRO A 1 95 ? 5.610 5.392 0.607 1.00 66.94 95 PRO A O 1
ATOM 773 N N . PHE A 1 96 ? 5.320 7.508 -0.049 1.00 61.69 96 PHE A N 1
ATOM 774 C CA . PHE A 1 96 ? 6.239 8.053 0.950 1.00 61.69 96 P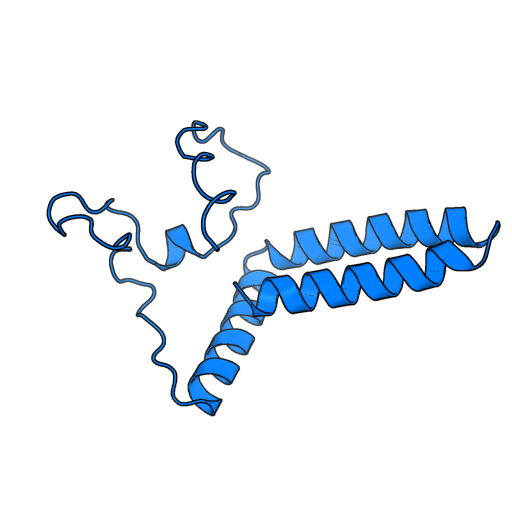HE A CA 1
ATOM 775 C C . PHE A 1 96 ? 5.507 8.185 2.291 1.00 61.69 96 PHE A C 1
ATOM 777 O O . PHE A 1 96 ? 4.392 8.716 2.339 1.00 61.69 96 PHE A O 1
ATOM 784 N N . ASP A 1 97 ? 6.152 7.774 3.382 1.00 54.12 97 ASP A N 1
ATOM 785 C CA . ASP A 1 97 ? 5.749 8.174 4.728 1.00 54.12 97 ASP A CA 1
ATOM 786 C C . ASP A 1 97 ? 5.886 9.700 4.845 1.00 54.12 97 ASP A C 1
ATOM 788 O O . ASP A 1 97 ? 6.985 10.250 4.856 1.00 54.12 97 ASP A O 1
ATOM 792 N N . CYS A 1 98 ? 4.761 10.418 4.899 1.00 46.41 98 CYS A N 1
ATOM 793 C CA . CYS A 1 98 ? 4.722 11.887 4.910 1.00 46.41 98 CYS A CA 1
ATOM 794 C C . CYS A 1 98 ? 5.218 12.535 6.223 1.00 46.41 98 CYS A C 1
ATOM 796 O O . CYS A 1 98 ? 4.820 13.655 6.526 1.00 46.41 98 CYS A O 1
ATOM 798 N N . ASN A 1 99 ? 6.076 11.876 7.005 1.00 40.91 99 ASN A N 1
ATOM 799 C CA . ASN A 1 99 ? 6.598 12.424 8.264 1.00 40.91 99 ASN A CA 1
ATOM 800 C C . ASN A 1 99 ? 7.899 13.228 8.107 1.00 40.91 99 ASN A C 1
ATOM 802 O O . ASN A 1 99 ? 8.478 13.663 9.097 1.00 40.91 99 ASN A O 1
ATOM 806 N N . GLY A 1 100 ? 8.349 13.490 6.882 1.00 41.56 100 GLY A N 1
ATOM 807 C CA . GLY A 1 100 ? 9.479 14.375 6.655 1.00 41.56 100 GLY A CA 1
ATOM 808 C C . GLY A 1 100 ? 9.599 14.766 5.194 1.00 41.56 100 GLY A C 1
ATOM 809 O O . GLY A 1 100 ? 9.561 13.915 4.314 1.00 41.56 100 GLY A O 1
ATOM 810 N N . VAL A 1 101 ? 9.831 16.058 4.979 1.00 35.53 101 VAL A N 1
ATOM 811 C CA . VAL A 1 101 ? 10.158 16.719 3.710 1.00 35.53 101 VAL A CA 1
ATOM 812 C C . VAL A 1 101 ? 8.948 17.200 2.905 1.00 35.53 101 VAL A C 1
ATOM 814 O O . VAL A 1 101 ? 8.304 16.470 2.152 1.00 35.53 101 VAL A O 1
ATOM 817 N N . HIS A 1 102 ? 8.729 18.514 3.022 1.00 39.78 102 HIS A N 1
ATOM 818 C CA . HIS A 1 102 ? 8.156 19.361 1.984 1.00 39.78 102 HIS A CA 1
ATOM 819 C C . HIS A 1 102 ? 8.729 18.962 0.618 1.00 39.78 102 HIS A C 1
ATOM 821 O O . HIS A 1 102 ? 9.860 19.311 0.285 1.00 39.78 102 HIS A O 1
ATOM 827 N N . LYS A 1 103 ? 7.953 18.243 -0.189 1.00 39.12 103 LYS A N 1
ATOM 828 C CA . LYS A 1 103 ? 8.127 18.284 -1.638 1.00 39.12 103 LYS A CA 1
ATOM 829 C C . LYS A 1 103 ? 7.046 19.192 -2.177 1.00 39.12 103 LYS A C 1
ATOM 831 O O . LYS A 1 103 ? 5.862 18.962 -1.941 1.00 39.12 103 LYS A O 1
ATOM 836 N N . GLU A 1 104 ? 7.514 20.265 -2.803 1.00 33.09 104 GLU A N 1
ATOM 837 C CA . GLU A 1 104 ? 6.734 21.303 -3.455 1.00 33.09 104 GLU A CA 1
ATOM 838 C C . GLU A 1 104 ? 5.476 20.727 -4.091 1.00 33.09 104 GLU A C 1
ATOM 840 O O . GLU A 1 104 ? 5.526 19.826 -4.932 1.00 33.09 104 GLU A O 1
ATOM 845 N N . ALA A 1 105 ? 4.345 21.284 -3.668 1.00 36.22 105 ALA A N 1
ATOM 846 C CA . ALA A 1 105 ? 3.052 21.107 -4.290 1.00 36.22 105 ALA A CA 1
ATOM 847 C C . ALA A 1 105 ? 3.088 21.696 -5.708 1.00 36.22 105 ALA A C 1
ATOM 849 O O . ALA A 1 105 ? 2.554 22.763 -5.986 1.00 36.22 105 ALA A O 1
ATOM 850 N N . SER A 1 106 ? 3.719 20.985 -6.628 1.00 36.84 106 SER A N 1
ATOM 851 C CA . SER A 1 106 ? 3.462 21.109 -8.050 1.00 36.84 106 SER A CA 1
ATOM 852 C C . SER A 1 106 ? 3.001 19.732 -8.509 1.00 36.84 106 SER A C 1
ATOM 854 O O . SER A 1 106 ? 3.660 18.733 -8.256 1.00 36.84 106 SER A O 1
ATOM 856 N N . HIS A 1 107 ? 1.835 19.671 -9.151 1.00 38.06 107 HIS A N 1
ATOM 857 C CA . HIS A 1 107 ? 1.185 18.464 -9.689 1.00 38.06 107 HIS A CA 1
ATOM 858 C C . HIS A 1 107 ? 0.107 17.759 -8.846 1.00 38.06 107 HIS A C 1
ATOM 860 O O . HIS A 1 107 ? -0.310 16.666 -9.228 1.00 38.06 107 HIS A O 1
ATOM 866 N N . ILE A 1 108 ? -0.497 18.415 -7.846 1.00 35.72 108 ILE A N 1
ATOM 867 C CA . ILE A 1 108 ? -1.916 18.142 -7.523 1.00 35.72 108 ILE A CA 1
ATOM 868 C C . ILE A 1 108 ? -2.784 18.981 -8.471 1.00 35.72 108 ILE A C 1
ATOM 870 O O . ILE A 1 108 ? -3.453 19.932 -8.093 1.00 35.72 108 ILE A O 1
ATOM 874 N N . SER A 1 109 ? -2.705 18.677 -9.760 1.00 36.97 109 SER A N 1
ATOM 875 C CA . SER A 1 109 ? -3.685 19.123 -10.744 1.00 36.97 109 SER A CA 1
ATOM 876 C C . SER A 1 109 ? -3.772 18.031 -11.799 1.00 36.97 109 SER A C 1
ATOM 878 O O . SER A 1 109 ? -2.739 17.568 -12.288 1.00 36.97 109 SER A O 1
ATOM 880 N N . ALA A 1 110 ? -5.002 17.622 -12.109 1.00 33.19 110 ALA A N 1
ATOM 881 C CA . ALA A 1 110 ? -5.397 16.611 -13.097 1.00 33.19 110 ALA A CA 1
ATOM 882 C C . ALA A 1 110 ? -5.665 15.164 -12.625 1.00 33.19 110 ALA A C 1
ATOM 884 O O . ALA A 1 110 ? -5.526 14.253 -13.431 1.00 33.19 110 ALA A O 1
ATOM 885 N N . CYS A 1 111 ? -6.126 14.929 -11.388 1.00 31.12 111 CYS A N 1
ATOM 886 C CA . CYS A 1 111 ? -6.786 13.649 -11.045 1.00 31.12 111 CYS A CA 1
ATOM 887 C C . CYS A 1 111 ? -8.299 13.761 -10.770 1.00 31.12 111 CYS A C 1
ATOM 889 O O . CYS A 1 111 ? -8.897 12.777 -10.359 1.00 31.12 111 CYS A O 1
ATOM 891 N N . VAL A 1 112 ? -8.937 14.915 -11.014 1.00 38.12 112 VAL A N 1
ATOM 892 C CA . VAL A 1 112 ? -10.403 15.063 -10.834 1.00 38.12 112 VAL A CA 1
ATOM 893 C C . VAL A 1 112 ? -11.179 15.103 -12.158 1.00 38.12 112 VAL A C 1
ATOM 895 O O . VAL A 1 112 ? -12.394 14.983 -12.152 1.00 38.12 112 VAL A O 1
ATOM 898 N N . TYR A 1 113 ? -10.516 15.171 -13.314 1.00 30.64 113 TYR A N 1
ATOM 899 C CA . TYR A 1 113 ? -11.218 15.124 -14.598 1.00 30.64 113 TYR A CA 1
ATOM 900 C C . TYR A 1 113 ? -10.532 14.162 -15.552 1.00 30.64 113 TYR A C 1
ATOM 902 O O . TYR A 1 113 ? -9.512 14.498 -16.149 1.00 30.64 113 TYR A O 1
ATOM 910 N N . THR A 1 114 ? -11.075 12.952 -15.647 1.00 29.33 114 THR A N 1
ATOM 911 C CA . THR A 1 114 ? -11.409 12.264 -16.908 1.00 29.33 114 THR A CA 1
ATOM 912 C C . THR A 1 114 ? -12.029 10.910 -16.557 1.00 29.33 114 THR A C 1
ATOM 914 O O . THR A 1 114 ? -11.326 9.961 -16.216 1.00 29.33 114 THR A O 1
ATOM 917 N N . TYR A 1 115 ? -13.366 10.883 -16.568 1.00 34.41 115 TYR A N 1
ATOM 918 C CA . TYR A 1 115 ? -14.102 9.730 -17.089 1.00 34.41 115 TYR A CA 1
ATOM 919 C C . TYR A 1 115 ? -13.733 9.534 -18.565 1.00 34.41 115 TYR A C 1
ATOM 921 O O . TYR A 1 115 ? -13.388 10.556 -19.210 1.00 34.41 115 TYR A O 1
#

pLDDT: mean 71.25, std 17.26, range [29.33, 90.56]

Radius of gyration: 18.06 Å; chains: 1; bounding box: 40×36×47 Å

Sequence (115 aa):
MLHLMINVLAITHDLSQILQRREQDLVNALKLVTIVKQRLAAMKTDIGWGALFDEVVTFCNKFHIDVPSMDQKYIKGKRSKRRAPSITNMHHYKPFDCNGVHKEASHISACVYTY

InterPro domains:
  IPR055298 AtLOH3-like [PTHR11697] (1-99)